Protein AF-A0A831LPK3-F1 (afdb_monomer_lite)

pLDDT: mean 95.47, std 4.45, range [65.75, 98.69]

Radius of gyration: 16.35 Å; chains: 1; bounding box: 40×27×44 Å

Structure (mmCIF, N/CA/C/O backbone):
data_AF-A0A831LPK3-F1
#
_entry.id   AF-A0A831LPK3-F1
#
loop_
_atom_site.group_PDB
_atom_site.id
_atom_site.type_symbol
_atom_site.label_atom_id
_atom_site.label_alt_id
_atom_site.label_comp_id
_atom_site.label_asym_id
_atom_site.label_entity_id
_atom_site.label_seq_id
_atom_site.pdbx_PDB_ins_code
_atom_site.Cartn_x
_atom_site.Cartn_y
_atom_site.Cartn_z
_atom_site.occupancy
_atom_site.B_iso_or_equiv
_atom_site.auth_seq_id
_atom_site.auth_comp_id
_atom_site.auth_asym_id
_atom_site.auth_atom_id
_atom_site.pdbx_PDB_model_num
ATOM 1 N N . MET A 1 1 ? -24.060 -3.724 6.759 1.00 71.94 1 MET A N 1
ATOM 2 C CA . MET A 1 1 ? -22.825 -3.376 6.020 1.00 71.94 1 MET A CA 1
ATOM 3 C C . MET A 1 1 ? -21.784 -4.415 6.370 1.00 71.94 1 MET A C 1
ATOM 5 O O . MET A 1 1 ? -21.811 -4.879 7.502 1.00 71.94 1 MET A O 1
ATOM 9 N N . ASN A 1 2 ? -20.941 -4.814 5.423 1.00 87.06 2 ASN A N 1
ATOM 10 C CA . ASN A 1 2 ? -19.893 -5.796 5.678 1.00 87.06 2 ASN A CA 1
ATOM 11 C C . ASN A 1 2 ? -18.538 -5.104 5.518 1.00 87.06 2 ASN A C 1
ATOM 13 O O . ASN A 1 2 ? -18.002 -5.067 4.417 1.00 87.06 2 ASN A O 1
ATOM 17 N N . PHE A 1 3 ? -18.082 -4.461 6.592 1.00 93.94 3 PHE A N 1
ATOM 18 C CA . PHE A 1 3 ? -16.761 -3.841 6.649 1.00 93.94 3 PHE A CA 1
ATOM 19 C C . PHE A 1 3 ? -15.703 -4.896 6.964 1.00 93.94 3 PHE A C 1
ATOM 21 O O . PHE A 1 3 ? -15.962 -5.807 7.758 1.00 93.94 3 PHE A O 1
ATOM 28 N N . SER A 1 4 ? -14.515 -4.746 6.385 1.00 95.62 4 SER A N 1
ATOM 29 C CA . SER A 1 4 ? -13.330 -5.524 6.748 1.00 95.62 4 SER A CA 1
ATOM 30 C C . SER A 1 4 ? -12.900 -5.268 8.203 1.00 95.62 4 SER A C 1
ATOM 32 O O . SER A 1 4 ? -13.413 -4.354 8.854 1.00 95.62 4 SER A O 1
ATOM 34 N N . LYS A 1 5 ? -11.962 -6.052 8.758 1.00 96.88 5 LYS A N 1
ATOM 35 C CA . LYS A 1 5 ? -11.523 -5.847 10.155 1.00 96.88 5 LYS A CA 1
ATOM 36 C C . LYS A 1 5 ? -10.861 -4.477 10.320 1.00 96.88 5 LYS A C 1
ATOM 38 O O . LYS A 1 5 ? -11.122 -3.786 11.307 1.00 96.88 5 LYS A O 1
ATOM 43 N N . VAL A 1 6 ? -10.058 -4.066 9.334 1.00 97.88 6 VAL A N 1
ATOM 44 C CA . VAL A 1 6 ? -9.456 -2.726 9.294 1.00 97.88 6 VAL A CA 1
ATOM 45 C C . VAL A 1 6 ? -10.549 -1.663 9.237 1.00 97.88 6 VAL A C 1
ATOM 47 O O . VAL A 1 6 ? -10.591 -0.764 10.076 1.00 97.88 6 VAL A O 1
ATOM 50 N N . GLU A 1 7 ? -11.472 -1.774 8.285 1.00 97.12 7 GLU A N 1
ATOM 51 C CA . GLU A 1 7 ? -12.554 -0.808 8.099 1.00 97.12 7 GLU A CA 1
ATOM 52 C C . GLU A 1 7 ? -13.430 -0.662 9.349 1.00 97.12 7 GLU A C 1
ATOM 54 O O . GLU A 1 7 ? -13.770 0.457 9.728 1.00 97.12 7 GLU A O 1
ATOM 59 N N . GLN A 1 8 ? -13.744 -1.760 10.044 1.00 96.44 8 GLN A N 1
ATOM 60 C CA . GLN A 1 8 ? -14.486 -1.731 11.308 1.00 96.44 8 GLN A CA 1
ATOM 61 C C . GLN A 1 8 ? -13.767 -0.902 12.375 1.00 96.44 8 GLN A C 1
ATOM 63 O O . GLN A 1 8 ? -14.412 -0.110 13.068 1.00 96.44 8 GLN A O 1
ATOM 68 N N . LYS A 1 9 ? -12.437 -1.030 12.487 1.00 96.94 9 LYS A N 1
ATOM 69 C CA . LYS A 1 9 ? -11.654 -0.226 13.430 1.00 96.94 9 LYS A CA 1
ATOM 70 C C . LYS A 1 9 ? -11.769 1.261 13.108 1.00 96.94 9 LYS A C 1
ATOM 72 O O . LYS A 1 9 ? -12.143 2.041 13.983 1.00 96.94 9 LYS A O 1
ATOM 77 N N . PHE A 1 10 ? -11.527 1.655 11.861 1.00 97.38 10 PHE A N 1
ATOM 78 C CA . PHE A 1 10 ? -11.624 3.064 11.468 1.00 97.38 10 PHE A CA 1
ATOM 79 C C . PHE A 1 10 ? -13.049 3.606 11.556 1.00 97.38 10 PHE A C 1
ATOM 81 O O . PHE A 1 10 ? -13.241 4.766 11.918 1.00 97.38 10 PHE A O 1
ATOM 88 N N . PHE A 1 11 ? -14.051 2.777 11.265 1.00 96.75 11 PHE A N 1
ATOM 89 C CA . PHE A 1 11 ? -15.445 3.150 11.437 1.00 96.75 11 PHE A CA 1
ATOM 90 C C . PHE A 1 11 ? -15.763 3.415 12.910 1.00 96.75 11 PHE A C 1
ATOM 92 O O . PHE A 1 11 ? -16.358 4.445 13.202 1.00 96.75 11 PHE A O 1
ATOM 99 N N . SER A 1 12 ? -15.289 2.583 13.846 1.00 95.06 12 SER A N 1
ATOM 100 C CA . SER A 1 12 ? -15.487 2.794 15.293 1.00 95.06 12 SER A CA 1
ATOM 101 C C . SER A 1 12 ? -14.869 4.099 15.817 1.00 95.06 12 SER A C 1
ATOM 103 O O . SER A 1 12 ? -15.379 4.696 16.761 1.00 95.06 12 SER A O 1
ATOM 105 N N . GLU A 1 13 ? -13.806 4.580 15.169 1.00 95.12 13 GLU A N 1
ATOM 106 C CA . GLU A 1 13 ? -13.156 5.855 15.488 1.00 95.12 13 GLU A CA 1
ATOM 107 C C . GLU A 1 13 ? -13.787 7.055 14.772 1.00 95.12 13 GLU A C 1
ATOM 109 O O . GLU A 1 13 ? -13.463 8.207 15.073 1.00 95.12 13 GLU A O 1
ATOM 114 N N . SER A 1 14 ? -14.654 6.811 13.788 1.00 95.56 14 SER A N 1
ATOM 115 C CA . SER A 1 14 ? -15.265 7.871 13.002 1.00 95.56 14 SER A CA 1
ATOM 116 C C . SER A 1 14 ? -16.251 8.681 13.842 1.00 95.56 14 SER A C 1
ATOM 118 O O . SER A 1 14 ? -17.025 8.152 14.636 1.00 95.56 14 SER A O 1
ATOM 120 N N . LYS A 1 15 ? -16.306 9.994 13.612 1.00 94.19 15 LYS A N 1
ATOM 121 C CA . LYS A 1 15 ? -17.357 10.844 14.199 1.00 94.19 15 LYS A CA 1
ATOM 122 C C . LYS A 1 15 ? -18.727 10.590 13.561 1.00 94.19 15 LYS A C 1
ATOM 124 O O . LYS A 1 15 ? -19.749 10.906 14.162 1.00 94.19 15 LYS A O 1
ATOM 129 N N . LEU A 1 16 ? -18.757 10.036 12.345 1.00 93.19 16 LEU A N 1
ATOM 130 C CA . LEU A 1 16 ? -19.981 9.776 11.587 1.00 93.19 16 LEU A CA 1
ATOM 131 C C . LEU A 1 16 ? -20.360 8.295 11.673 1.00 93.19 16 LEU A C 1
ATOM 133 O O . LEU A 1 16 ? -20.063 7.512 10.778 1.00 93.19 16 LEU A O 1
ATOM 137 N N . GLN A 1 17 ? -21.052 7.935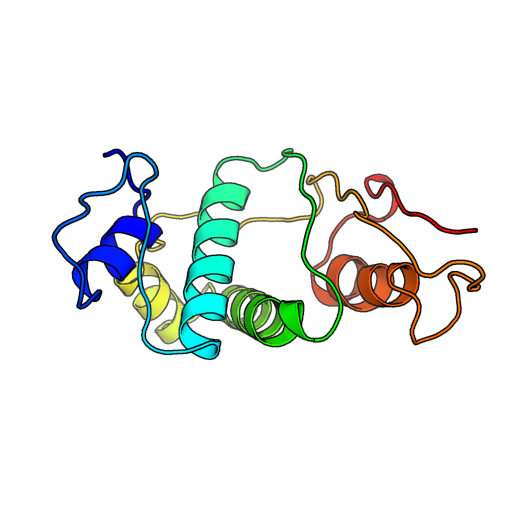 12.753 1.00 92.50 17 GLN A N 1
ATOM 138 C CA . GLN A 1 17 ? -21.508 6.562 13.017 1.00 92.50 17 GLN A CA 1
ATOM 139 C C . GLN A 1 17 ? -22.819 6.198 12.300 1.00 92.50 17 GLN A C 1
ATOM 141 O O . GLN A 1 17 ? -23.158 5.025 12.176 1.00 92.50 17 GLN A O 1
ATOM 146 N N . ASN A 1 18 ? -23.583 7.190 11.832 1.00 92.94 18 ASN A N 1
ATOM 147 C CA . ASN A 1 18 ? -24.845 6.959 11.134 1.00 92.94 18 ASN A CA 1
ATOM 148 C C . ASN A 1 18 ? -24.688 7.226 9.632 1.00 92.94 18 ASN A C 1
ATOM 150 O O . ASN A 1 18 ? -24.677 8.379 9.200 1.00 92.94 18 ASN A O 1
ATOM 154 N N . ILE A 1 19 ? -24.566 6.157 8.845 1.00 92.06 19 ILE A N 1
ATOM 155 C CA . ILE A 1 19 ? -24.461 6.229 7.385 1.00 92.06 19 ILE A CA 1
ATOM 156 C C . ILE A 1 19 ? -25.870 6.284 6.792 1.00 92.06 19 ILE A C 1
ATOM 158 O O . ILE A 1 19 ? -26.607 5.300 6.814 1.00 92.06 19 ILE A O 1
ATOM 162 N N . THR A 1 20 ? -26.233 7.435 6.230 1.00 92.81 20 THR A N 1
ATOM 163 C CA . THR A 1 20 ? -27.547 7.667 5.599 1.00 92.81 20 THR A CA 1
ATOM 164 C C . THR A 1 20 ? -27.512 7.560 4.072 1.00 92.81 20 THR A C 1
ATOM 166 O O . THR A 1 20 ? -28.549 7.604 3.411 1.00 92.81 20 THR A O 1
ATOM 169 N N . THR A 1 21 ? -26.321 7.424 3.491 1.00 93.31 21 THR A N 1
ATOM 170 C CA . THR A 1 21 ? -26.104 7.318 2.048 1.00 93.31 21 THR A CA 1
ATOM 171 C C . THR A 1 21 ? -26.259 5.882 1.556 1.00 93.31 21 THR A C 1
ATOM 173 O O . THR A 1 21 ? -26.083 4.921 2.300 1.00 93.31 21 THR A O 1
ATOM 176 N N . ARG A 1 22 ? -26.544 5.721 0.256 1.00 92.88 22 ARG A N 1
ATOM 177 C CA . ARG A 1 22 ? -26.612 4.393 -0.384 1.00 92.88 22 ARG A CA 1
ATOM 178 C C . ARG A 1 22 ? -25.255 3.696 -0.431 1.00 92.88 22 ARG A C 1
ATOM 180 O O . ARG A 1 22 ? -25.183 2.487 -0.243 1.00 92.88 22 ARG A O 1
ATOM 187 N N . MET A 1 23 ? -24.198 4.456 -0.716 1.00 91.38 23 MET A N 1
ATOM 188 C CA . MET A 1 23 ? -22.830 3.950 -0.676 1.00 91.38 23 MET A CA 1
ATOM 189 C C . MET A 1 23 ? -22.281 4.097 0.743 1.00 91.38 23 MET A C 1
ATOM 191 O O . MET A 1 23 ? -22.384 5.197 1.298 1.00 91.38 23 MET A O 1
ATOM 195 N N . PRO A 1 24 ? -21.715 3.031 1.332 1.00 92.06 24 PRO A N 1
ATOM 196 C CA . PRO A 1 24 ? -21.052 3.132 2.620 1.00 92.06 24 PRO A CA 1
ATOM 197 C C . PRO A 1 24 ? -19.794 3.996 2.501 1.00 92.06 24 PRO A C 1
ATOM 199 O O . PRO A 1 24 ? -19.157 4.051 1.450 1.00 92.06 24 PRO A O 1
ATOM 202 N N . TYR A 1 25 ? -19.442 4.672 3.589 1.00 94.31 25 TYR A N 1
ATOM 203 C CA . TYR A 1 25 ? -18.236 5.485 3.683 1.00 94.31 25 TYR A CA 1
ATOM 204 C C . TYR A 1 25 ? -17.672 5.428 5.101 1.00 94.31 25 TYR A C 1
ATOM 206 O O . TYR A 1 25 ? -18.396 5.175 6.062 1.00 94.31 25 TYR A O 1
ATOM 214 N N . ILE A 1 26 ? -16.380 5.720 5.226 1.00 96.50 26 ILE A N 1
ATOM 215 C CA . ILE A 1 26 ? -15.704 5.900 6.509 1.00 96.50 26 ILE A CA 1
ATOM 216 C C . ILE A 1 26 ? -15.095 7.296 6.497 1.00 96.50 26 ILE A C 1
ATOM 218 O O . ILE A 1 26 ? -14.222 7.598 5.685 1.00 96.50 26 ILE A O 1
ATOM 222 N N . ALA A 1 27 ? -15.583 8.167 7.377 1.00 96.00 27 ALA A N 1
ATOM 223 C CA . ALA A 1 27 ? -15.036 9.508 7.526 1.00 96.00 27 ALA A CA 1
ATOM 224 C C . ALA A 1 27 ? -13.851 9.497 8.497 1.00 96.00 27 ALA A C 1
ATOM 226 O O . ALA A 1 27 ? -13.945 8.945 9.594 1.00 96.00 27 ALA A O 1
ATOM 227 N N . VAL A 1 28 ? -12.765 10.159 8.108 1.00 96.44 28 VAL A N 1
ATOM 228 C CA . VAL A 1 28 ? -11.548 10.335 8.908 1.00 96.44 28 VAL A CA 1
ATOM 229 C C . VAL A 1 28 ? -11.207 11.818 9.020 1.00 96.44 28 VAL A C 1
ATOM 231 O O . VAL A 1 28 ? -11.610 12.619 8.181 1.00 96.44 28 VAL A O 1
ATOM 234 N N . ASP A 1 29 ? -10.456 12.192 10.054 1.00 95.56 29 ASP A N 1
ATOM 235 C CA . ASP A 1 29 ? -10.240 13.604 10.398 1.00 95.56 29 ASP A CA 1
ATOM 236 C C . ASP A 1 29 ? -9.316 14.368 9.436 1.00 95.56 29 ASP A C 1
ATOM 238 O O . ASP A 1 29 ? -9.357 15.596 9.402 1.00 95.56 29 ASP A O 1
ATOM 242 N N . ASN A 1 30 ? -8.431 13.680 8.703 1.00 95.06 30 ASN A N 1
ATOM 243 C CA . ASN A 1 30 ? -7.414 14.325 7.869 1.00 95.06 30 ASN A CA 1
ATOM 244 C C . ASN A 1 30 ? -6.795 13.385 6.815 1.00 95.06 30 ASN A C 1
ATOM 246 O O . ASN A 1 30 ? -6.976 12.166 6.846 1.00 95.06 30 ASN A O 1
ATOM 250 N N . PHE A 1 31 ? -6.022 13.974 5.894 1.00 94.38 31 PHE A N 1
ATOM 251 C CA . PHE A 1 31 ? -5.326 13.264 4.814 1.00 94.38 31 PHE A CA 1
ATOM 252 C C . PHE A 1 31 ? -4.335 12.183 5.291 1.00 94.38 31 PHE A C 1
ATOM 254 O O . PHE A 1 31 ? -4.374 11.092 4.722 1.00 94.38 31 PHE A O 1
ATOM 261 N N . PRO A 1 32 ? -3.490 12.399 6.324 1.00 96.12 32 PRO A N 1
ATOM 262 C CA . PRO A 1 32 ? -2.674 11.324 6.889 1.00 96.12 32 PRO A CA 1
ATOM 263 C C . PRO A 1 32 ? -3.496 10.110 7.330 1.00 96.12 32 PRO A C 1
ATOM 265 O O . PRO A 1 32 ? -3.176 8.984 6.956 1.00 96.12 32 PRO A O 1
ATOM 268 N N . LYS A 1 33 ? -4.591 10.326 8.072 1.00 96.88 33 LYS A N 1
ATOM 269 C CA . LYS A 1 33 ? -5.447 9.234 8.556 1.00 96.88 33 LYS A CA 1
ATOM 270 C C . LYS A 1 33 ? -6.150 8.506 7.407 1.00 96.88 33 LYS A C 1
ATOM 272 O O . LYS A 1 33 ? -6.296 7.289 7.466 1.00 96.88 33 LYS A O 1
ATOM 277 N N . LEU A 1 34 ? -6.504 9.220 6.334 1.00 96.69 34 LEU A N 1
ATOM 278 C CA . LEU A 1 34 ? -7.010 8.606 5.100 1.00 96.69 34 LEU A CA 1
ATOM 279 C C . LEU A 1 34 ? -5.954 7.727 4.420 1.00 96.69 34 LEU A C 1
ATOM 281 O O . LEU A 1 34 ? -6.264 6.620 3.979 1.00 96.69 34 LEU A O 1
ATOM 285 N N . GLY A 1 35 ? -4.707 8.197 4.358 1.00 97.56 35 GLY A N 1
ATOM 286 C CA . GLY A 1 35 ? -3.589 7.414 3.838 1.00 97.56 35 GLY A CA 1
ATOM 287 C C . GLY A 1 35 ? -3.331 6.155 4.662 1.00 97.56 35 GLY A C 1
ATOM 288 O O . GLY A 1 35 ? -3.112 5.096 4.081 1.00 97.56 35 GLY A O 1
ATOM 289 N N . LEU A 1 36 ? -3.434 6.249 5.992 1.00 98.19 36 LEU A N 1
ATOM 290 C CA . LEU A 1 36 ? -3.303 5.098 6.881 1.00 98.19 36 LEU A CA 1
ATOM 291 C C . LEU A 1 36 ? -4.430 4.079 6.664 1.00 98.19 36 LEU A C 1
ATOM 293 O O . LEU A 1 36 ? -4.140 2.906 6.453 1.00 98.19 36 LEU A O 1
ATOM 297 N N . LEU A 1 37 ? -5.695 4.518 6.649 1.00 98.12 37 LEU A N 1
ATOM 298 C CA . LEU A 1 37 ? -6.841 3.647 6.351 1.00 98.12 37 LEU A CA 1
ATOM 299 C C . LEU A 1 37 ? -6.649 2.924 5.012 1.00 98.12 37 LEU A C 1
ATOM 301 O O . LEU A 1 37 ? -6.800 1.706 4.934 1.00 98.12 37 LEU A O 1
ATOM 305 N N . SER A 1 38 ? -6.262 3.665 3.971 1.00 97.56 38 SER A N 1
ATOM 306 C CA . SER A 1 38 ? -6.049 3.111 2.630 1.00 97.56 38 SER A CA 1
ATOM 307 C C . SER A 1 38 ? -4.906 2.089 2.609 1.00 97.56 38 SER A C 1
ATOM 309 O O . SER A 1 38 ? -5.038 1.034 1.996 1.00 97.56 38 SER A O 1
ATOM 311 N N . ALA A 1 39 ? -3.798 2.375 3.301 1.00 98.38 39 ALA A N 1
ATOM 312 C CA . ALA A 1 39 ? -2.645 1.482 3.394 1.00 98.38 39 ALA A CA 1
ATOM 313 C C . ALA A 1 39 ? -2.986 0.171 4.110 1.00 98.38 39 ALA A C 1
ATOM 315 O O . ALA A 1 39 ? -2.671 -0.906 3.610 1.00 98.38 39 ALA A O 1
ATOM 316 N N . LEU A 1 40 ? -3.658 0.250 5.260 1.00 98.62 40 LEU A N 1
ATOM 317 C CA . LEU A 1 40 ? -4.014 -0.930 6.046 1.00 98.62 40 LEU A CA 1
ATOM 318 C C . LEU A 1 40 ? -5.076 -1.782 5.349 1.00 98.62 40 LEU A C 1
ATOM 320 O O . LEU A 1 40 ? -4.945 -3.002 5.324 1.00 98.62 40 LEU A O 1
ATOM 324 N N . SER A 1 41 ? -6.063 -1.147 4.709 1.00 98.06 41 SER A N 1
ATOM 325 C CA . SER A 1 41 ? -7.079 -1.859 3.922 1.00 98.06 41 SER A CA 1
ATOM 326 C C . SER A 1 41 ? -6.448 -2.574 2.725 1.00 98.06 41 SER A C 1
ATOM 328 O O . SER A 1 41 ? -6.795 -3.713 2.423 1.00 98.06 41 SER A O 1
ATOM 330 N N . PHE A 1 42 ? -5.466 -1.944 2.069 1.00 98.56 42 PHE A N 1
ATOM 331 C CA . PHE A 1 42 ? -4.700 -2.587 1.003 1.00 98.56 42 PHE A CA 1
ATOM 332 C C . PHE A 1 42 ? -3.894 -3.788 1.512 1.00 98.56 42 PHE A C 1
ATOM 334 O O . PHE A 1 42 ? -3.902 -4.828 0.863 1.00 98.56 42 PHE A O 1
ATOM 341 N N . LEU A 1 43 ? -3.227 -3.680 2.665 1.00 98.69 43 LEU A N 1
ATOM 342 C CA . LEU A 1 43 ? -2.465 -4.791 3.245 1.00 98.69 43 LEU A CA 1
ATOM 343 C C . LEU A 1 43 ? -3.366 -5.970 3.638 1.00 98.69 43 LEU A C 1
ATOM 345 O O . LEU A 1 43 ? -3.011 -7.116 3.366 1.00 98.69 43 LEU A O 1
ATOM 349 N N . GLU A 1 44 ? -4.539 -5.694 4.217 1.00 98.38 44 GLU A N 1
ATOM 350 C CA . GLU A 1 44 ? -5.558 -6.712 4.505 1.00 98.38 44 GLU A CA 1
ATOM 351 C C . GLU A 1 44 ? -6.004 -7.423 3.224 1.00 98.38 44 GLU A C 1
ATOM 353 O O . GLU A 1 44 ? -5.995 -8.654 3.151 1.00 98.38 44 GLU A O 1
ATOM 358 N N . TRP A 1 45 ? -6.344 -6.646 2.192 1.00 98.38 45 TRP A N 1
ATOM 359 C CA . TRP A 1 45 ? -6.780 -7.177 0.908 1.00 98.38 45 TRP A CA 1
ATOM 360 C C . TRP A 1 45 ? -5.673 -7.981 0.219 1.00 98.38 45 TRP A C 1
ATOM 362 O O . TRP A 1 45 ? -5.933 -9.076 -0.273 1.00 98.38 45 TRP A O 1
ATOM 372 N N . ALA A 1 46 ? -4.435 -7.486 0.211 1.00 98.50 46 ALA A N 1
ATOM 373 C CA . ALA A 1 46 ? -3.305 -8.138 -0.446 1.00 98.50 46 ALA A CA 1
ATOM 374 C C . ALA A 1 46 ? -2.967 -9.487 0.202 1.00 98.50 46 ALA A C 1
ATOM 376 O O . ALA A 1 46 ? -2.632 -10.434 -0.506 1.00 98.50 46 ALA A O 1
ATOM 377 N N . ALA A 1 47 ? -3.108 -9.601 1.526 1.00 97.88 47 ALA A N 1
ATOM 378 C CA . ALA A 1 47 ? -2.917 -10.867 2.230 1.00 97.88 47 ALA A CA 1
ATOM 379 C C . ALA A 1 47 ? -3.974 -11.913 1.837 1.00 97.88 47 ALA A C 1
ATOM 381 O O . ALA A 1 47 ? -3.672 -13.098 1.742 1.00 97.88 47 ALA A O 1
ATOM 382 N N . GLN A 1 48 ? -5.205 -11.477 1.560 1.00 97.38 48 GLN A N 1
ATOM 383 C CA . GLN A 1 48 ? -6.298 -12.351 1.119 1.00 97.38 48 GLN A CA 1
ATOM 384 C C . GLN A 1 48 ? -6.266 -12.642 -0.390 1.00 97.38 48 GLN A C 1
ATOM 386 O O . GLN A 1 48 ? -6.869 -13.611 -0.845 1.00 97.38 48 GLN A O 1
ATOM 391 N N . ASN A 1 49 ? -5.566 -11.815 -1.171 1.00 98.25 49 ASN A N 1
ATOM 392 C CA . ASN A 1 49 ? -5.530 -11.871 -2.631 1.00 98.25 49 ASN A CA 1
ATOM 393 C C . ASN A 1 49 ? -4.078 -11.894 -3.142 1.00 98.25 49 ASN A C 1
ATOM 395 O O . ASN A 1 49 ? -3.670 -10.978 -3.857 1.00 98.25 49 ASN A O 1
ATOM 399 N N . PRO A 1 50 ? -3.281 -12.936 -2.833 1.00 97.12 50 PRO A N 1
ATOM 400 C CA . PRO A 1 50 ? -1.841 -12.949 -3.112 1.00 97.12 50 PRO A CA 1
ATOM 401 C C . PRO A 1 50 ? -1.482 -12.884 -4.606 1.00 97.12 50 PRO A C 1
ATOM 403 O O . PRO A 1 50 ? -0.350 -12.555 -4.945 1.00 97.12 50 PRO A O 1
ATOM 406 N N . ALA A 1 51 ? -2.426 -13.189 -5.502 1.00 98.00 51 ALA A N 1
ATOM 407 C CA . ALA A 1 51 ? -2.278 -13.086 -6.958 1.00 98.00 51 ALA A CA 1
ATOM 408 C C . ALA A 1 51 ? -3.320 -12.143 -7.592 1.00 98.00 51 ALA A C 1
ATOM 410 O O . ALA A 1 51 ? -3.707 -12.310 -8.748 1.00 98.00 51 ALA A O 1
ATOM 411 N N . GLY A 1 52 ? -3.835 -11.192 -6.810 1.00 98.44 52 GLY A N 1
ATOM 412 C CA . GLY A 1 52 ? -4.828 -10.230 -7.268 1.00 98.44 52 GLY A CA 1
ATOM 413 C C . GLY A 1 52 ? -4.277 -9.203 -8.262 1.00 98.44 52 GLY A C 1
ATOM 414 O O . GLY A 1 52 ? -3.068 -9.060 -8.455 1.00 98.44 52 GLY A O 1
ATOM 415 N N . VAL A 1 53 ? -5.193 -8.452 -8.872 1.00 98.62 53 VAL A N 1
ATOM 416 C CA . VAL A 1 53 ? -4.879 -7.346 -9.787 1.00 98.62 53 VAL A CA 1
ATOM 417 C C . VAL A 1 53 ? -5.126 -6.028 -9.069 1.00 98.62 53 VAL A C 1
ATOM 419 O O . VAL A 1 53 ? -6.184 -5.842 -8.467 1.00 98.62 53 VAL A O 1
ATOM 422 N N . VAL A 1 54 ? -4.162 -5.112 -9.133 1.00 98.31 54 VAL A N 1
ATOM 423 C CA . VAL A 1 54 ? -4.233 -3.817 -8.458 1.00 98.31 54 VAL A CA 1
ATOM 424 C C . VAL A 1 54 ? -3.858 -2.675 -9.377 1.00 98.31 54 VAL A C 1
ATOM 426 O O . VAL A 1 54 ? -3.069 -2.799 -10.311 1.00 98.31 54 VAL A O 1
ATOM 429 N N . SER A 1 55 ? -4.418 -1.524 -9.044 1.00 97.38 55 SER A N 1
ATOM 430 C CA . SER A 1 55 ? -4.139 -0.258 -9.684 1.00 97.38 55 SER A CA 1
ATOM 431 C C . SER A 1 55 ? -3.986 0.778 -8.579 1.00 97.38 55 SER A C 1
ATOM 433 O O . SER A 1 55 ? -4.944 1.071 -7.864 1.00 97.38 55 SER A O 1
ATOM 435 N N . LEU A 1 56 ? -2.760 1.256 -8.375 1.00 96.88 56 LEU A N 1
ATOM 436 C CA . LEU A 1 56 ? -2.374 2.016 -7.185 1.00 96.88 56 LEU A CA 1
ATOM 437 C C . LEU A 1 56 ? -2.226 3.514 -7.493 1.00 96.88 56 LEU A C 1
ATOM 439 O O . LEU A 1 56 ? -1.914 3.879 -8.630 1.00 96.88 56 LEU A O 1
ATOM 443 N N . PRO A 1 57 ? -2.465 4.397 -6.502 1.00 94.19 57 PRO A N 1
ATOM 444 C CA . PRO A 1 57 ? -2.365 5.840 -6.702 1.00 94.19 57 PRO A CA 1
ATOM 445 C C . PRO A 1 57 ? -0.937 6.256 -7.077 1.00 94.19 57 PRO A C 1
ATOM 447 O O . PRO A 1 57 ? 0.027 5.604 -6.711 1.00 94.19 57 PRO A O 1
ATOM 450 N N . THR A 1 58 ? -0.764 7.389 -7.751 1.00 93.56 58 THR A N 1
ATOM 451 C CA . THR A 1 58 ? 0.566 7.939 -8.069 1.00 93.56 58 THR A CA 1
ATOM 452 C C . THR A 1 58 ? 0.685 9.401 -7.635 1.00 93.56 58 THR A C 1
ATOM 454 O O . THR A 1 58 ? -0.292 10.044 -7.235 1.00 93.56 58 THR A O 1
ATOM 457 N N . GLY A 1 59 ? 1.906 9.942 -7.666 1.00 86.94 59 GLY A N 1
ATOM 458 C CA . GLY A 1 59 ? 2.165 11.348 -7.355 1.00 86.94 59 GLY A CA 1
ATOM 459 C C . GLY A 1 59 ? 1.897 11.716 -5.890 1.00 86.94 59 GLY A C 1
ATOM 460 O O . GLY A 1 59 ? 2.098 10.916 -4.977 1.00 86.94 59 GLY A O 1
ATOM 461 N N . LYS A 1 60 ? 1.458 12.959 -5.645 1.00 85.25 60 LYS A N 1
ATOM 462 C CA . LYS A 1 60 ? 1.283 13.498 -4.279 1.00 85.25 60 LYS A CA 1
ATOM 463 C C . LYS A 1 60 ? 0.221 12.751 -3.470 1.00 85.25 60 LYS A C 1
ATOM 465 O O . LYS A 1 60 ? 0.393 12.562 -2.271 1.00 85.25 60 LYS A O 1
ATOM 470 N N . THR A 1 61 ? -0.841 12.286 -4.123 1.00 81.56 61 THR A N 1
ATOM 471 C CA . THR A 1 61 ? -1.934 11.547 -3.474 1.00 81.56 61 THR A CA 1
ATOM 472 C C . THR A 1 61 ? -1.453 10.230 -2.860 1.00 81.56 61 THR A C 1
ATOM 474 O O . THR A 1 61 ? -1.989 9.790 -1.847 1.00 81.56 61 THR A O 1
ATOM 477 N N . ALA A 1 62 ? -0.404 9.623 -3.421 1.00 93.19 62 ALA A N 1
ATOM 478 C CA . ALA A 1 62 ? 0.142 8.357 -2.945 1.00 93.19 62 ALA A CA 1
ATOM 479 C C . ALA A 1 62 ? 1.064 8.488 -1.719 1.00 93.19 62 ALA A C 1
ATOM 481 O O . ALA A 1 62 ? 1.409 7.471 -1.127 1.00 93.19 62 ALA A O 1
ATOM 482 N N . GLN A 1 63 ? 1.472 9.699 -1.315 1.00 95.00 63 GLN A N 1
ATOM 483 C CA . GLN A 1 63 ? 2.546 9.884 -0.326 1.00 95.00 63 GLN A CA 1
ATOM 484 C C . GLN A 1 63 ? 2.256 9.226 1.028 1.00 95.00 63 GLN A C 1
ATOM 486 O O . GLN A 1 63 ? 3.072 8.437 1.503 1.00 95.00 63 GLN A O 1
ATOM 491 N N . TYR A 1 64 ? 1.099 9.503 1.642 1.00 97.75 64 TYR A N 1
ATOM 492 C CA . TYR A 1 64 ? 0.751 8.880 2.925 1.00 97.75 64 TYR A CA 1
ATOM 493 C C . TYR A 1 64 ? 0.486 7.382 2.782 1.00 97.75 64 TYR A C 1
ATOM 495 O O . TYR A 1 64 ? 0.897 6.613 3.644 1.00 97.75 64 TYR A O 1
ATOM 503 N N . PHE A 1 65 ? -0.142 6.960 1.682 1.00 98.25 65 PHE A N 1
ATOM 504 C CA . PHE A 1 65 ? -0.364 5.544 1.394 1.00 98.25 65 PHE A CA 1
ATOM 505 C C . PHE A 1 65 ? 0.962 4.770 1.352 1.00 98.25 65 PHE A C 1
ATOM 507 O O . PHE A 1 65 ? 1.150 3.834 2.123 1.00 98.25 65 PHE A O 1
ATOM 514 N N . LEU A 1 66 ? 1.911 5.206 0.518 1.00 98.19 66 LEU A N 1
ATOM 515 C CA . LEU A 1 66 ? 3.234 4.592 0.387 1.00 98.19 66 LEU A CA 1
ATOM 516 C C . LEU A 1 66 ? 4.001 4.604 1.707 1.00 98.19 66 LEU A C 1
ATOM 518 O O . LEU A 1 66 ? 4.573 3.586 2.093 1.00 98.19 66 LEU A O 1
ATOM 522 N N . HIS A 1 67 ? 3.981 5.740 2.411 1.00 97.81 67 HIS A N 1
ATOM 523 C CA . HIS A 1 67 ? 4.634 5.877 3.707 1.00 97.81 67 HIS A CA 1
ATOM 524 C C . HIS A 1 67 ? 4.137 4.824 4.703 1.00 97.81 67 HIS A C 1
ATOM 526 O O . HIS A 1 67 ? 4.950 4.122 5.299 1.00 97.81 67 HIS A O 1
ATOM 532 N N . PHE A 1 68 ? 2.818 4.677 4.860 1.00 98.50 68 PHE A N 1
ATOM 533 C CA . PHE A 1 68 ? 2.256 3.733 5.823 1.00 98.50 68 PHE A CA 1
ATOM 534 C C . PHE A 1 68 ? 2.386 2.275 5.382 1.00 98.50 68 PHE A C 1
ATOM 536 O O . PHE A 1 68 ? 2.692 1.438 6.226 1.00 98.50 68 PHE A O 1
ATOM 543 N N . VAL A 1 69 ? 2.233 1.958 4.088 1.00 98.44 69 VAL A N 1
ATOM 544 C CA . VAL A 1 69 ? 2.498 0.598 3.580 1.00 98.44 69 VAL A CA 1
ATOM 545 C C . VAL A 1 69 ? 3.930 0.185 3.918 1.00 98.44 69 VAL A C 1
ATOM 547 O O . VAL A 1 69 ? 4.140 -0.872 4.513 1.00 98.44 69 VAL A O 1
ATOM 550 N N . LYS A 1 70 ? 4.909 1.044 3.611 1.00 97.88 70 LYS A N 1
ATOM 551 C CA . LYS A 1 70 ? 6.323 0.784 3.894 1.00 97.88 70 LYS A CA 1
ATOM 552 C C . LYS A 1 70 ? 6.584 0.643 5.393 1.00 97.88 70 LYS A C 1
ATOM 554 O O . LYS A 1 70 ? 7.120 -0.375 5.821 1.00 97.88 70 LYS A O 1
ATOM 559 N N . LEU A 1 71 ? 6.125 1.609 6.191 1.00 98.00 71 LEU A N 1
ATOM 560 C CA . LEU A 1 71 ? 6.307 1.613 7.644 1.00 98.00 71 LEU A CA 1
ATOM 561 C C . LEU A 1 71 ? 5.780 0.324 8.291 1.00 98.00 71 LEU A C 1
ATOM 563 O O . LEU A 1 71 ? 6.453 -0.268 9.136 1.00 98.00 71 LEU A O 1
ATOM 567 N N . VAL A 1 72 ? 4.587 -0.124 7.891 1.00 98.19 72 VAL A N 1
ATOM 568 C CA . VAL A 1 72 ? 3.955 -1.323 8.453 1.00 98.19 72 VAL A CA 1
ATOM 569 C C . VAL A 1 72 ? 4.686 -2.595 8.020 1.00 98.19 72 VAL A C 1
ATOM 571 O O . VAL A 1 72 ? 4.914 -3.469 8.853 1.00 98.19 72 VAL A O 1
ATOM 574 N N . LEU A 1 73 ? 5.103 -2.705 6.754 1.00 98.00 73 LEU A N 1
ATOM 575 C CA . LEU A 1 73 ? 5.837 -3.875 6.255 1.00 98.00 73 LEU A CA 1
ATOM 576 C C . LEU A 1 73 ? 7.238 -4.014 6.866 1.00 98.00 73 LEU A C 1
ATOM 578 O O . LEU A 1 73 ? 7.661 -5.133 7.176 1.00 98.00 73 LEU A O 1
ATOM 582 N N . GLU A 1 74 ? 7.946 -2.900 7.056 1.00 97.56 74 GLU A N 1
ATOM 583 C CA . GLU A 1 74 ? 9.277 -2.866 7.678 1.00 97.56 74 GLU A CA 1
ATOM 584 C C . GLU A 1 74 ? 9.227 -3.271 9.155 1.00 97.56 74 GLU A C 1
ATOM 586 O O . GLU A 1 74 ? 10.145 -3.914 9.656 1.00 97.56 74 GLU A O 1
ATOM 591 N N . ASN A 1 75 ? 8.129 -2.946 9.843 1.00 98.00 75 ASN A N 1
ATOM 592 C CA . ASN A 1 75 ? 7.951 -3.224 11.267 1.00 98.00 75 ASN A CA 1
ATOM 593 C C . ASN A 1 75 ? 7.065 -4.449 11.546 1.00 98.00 75 ASN A C 1
ATOM 595 O O . ASN A 1 75 ? 6.743 -4.685 12.709 1.00 98.00 75 ASN A O 1
ATOM 599 N N . TRP A 1 76 ? 6.683 -5.230 10.529 1.00 98.00 76 TRP A N 1
ATOM 600 C CA . TRP A 1 76 ? 5.637 -6.264 10.612 1.00 98.00 76 TRP A CA 1
ATOM 601 C C . TRP A 1 76 ? 5.785 -7.241 11.790 1.00 98.00 76 TRP A C 1
ATOM 603 O O . TRP A 1 76 ? 4.797 -7.560 12.463 1.00 98.00 76 TRP A O 1
ATOM 613 N N . ASP A 1 77 ? 7.026 -7.668 12.036 1.00 96.94 77 ASP A N 1
ATOM 614 C CA . ASP A 1 77 ? 7.412 -8.687 13.021 1.00 96.94 77 ASP A CA 1
ATOM 615 C C . ASP A 1 77 ? 8.019 -8.079 14.301 1.00 96.94 77 ASP A C 1
ATOM 617 O O . ASP A 1 77 ? 8.402 -8.793 15.224 1.00 96.94 77 ASP A O 1
ATOM 621 N N . SER A 1 78 ? 8.112 -6.747 14.380 1.00 98.12 78 SER A N 1
ATOM 622 C CA . SER A 1 78 ? 8.527 -6.055 15.605 1.00 98.12 78 SER A CA 1
ATOM 623 C C . SER A 1 78 ? 7.415 -6.087 16.656 1.00 98.12 78 SER A C 1
ATOM 625 O O . SER A 1 78 ? 6.235 -6.077 16.315 1.00 98.12 78 SER A O 1
ATOM 627 N N . GLU A 1 79 ? 7.763 -6.031 17.943 1.00 97.56 79 GLU A N 1
ATOM 628 C CA . GLU A 1 79 ? 6.779 -5.963 19.038 1.00 97.56 79 GLU A CA 1
ATOM 629 C C . GLU A 1 79 ? 5.785 -4.800 18.865 1.00 97.56 79 GLU A C 1
ATOM 631 O O . GLU A 1 79 ? 4.566 -4.974 18.957 1.00 97.56 79 GLU A O 1
ATOM 636 N N . LYS A 1 80 ? 6.303 -3.612 18.522 1.00 96.44 80 LYS A N 1
ATOM 637 C CA . LYS A 1 80 ? 5.480 -2.428 18.238 1.00 96.44 80 LYS A CA 1
ATOM 638 C C . LYS A 1 80 ? 4.584 -2.633 17.019 1.00 96.44 80 LYS A C 1
ATOM 640 O O . LYS A 1 80 ? 3.416 -2.264 17.063 1.00 96.44 80 LYS A O 1
ATOM 645 N N . GLY A 1 81 ? 5.105 -3.229 15.947 1.00 97.19 81 GLY A N 1
ATOM 646 C CA . GLY A 1 81 ? 4.335 -3.494 14.734 1.00 97.19 81 GLY A CA 1
ATOM 647 C C . GLY A 1 81 ? 3.258 -4.556 14.928 1.00 97.19 81 GLY A C 1
ATOM 648 O O . GLY A 1 81 ? 2.144 -4.363 14.461 1.00 97.19 81 GLY A O 1
ATOM 649 N N . MET A 1 82 ? 3.531 -5.626 15.676 1.00 97.50 82 MET A N 1
ATOM 650 C CA . MET A 1 82 ? 2.526 -6.631 16.046 1.00 97.50 82 MET A CA 1
ATOM 651 C C . MET A 1 82 ? 1.394 -6.019 16.879 1.00 97.50 82 MET A C 1
ATOM 653 O O . MET A 1 82 ? 0.217 -6.279 16.614 1.00 97.50 82 MET A O 1
ATOM 657 N N . THR A 1 83 ? 1.743 -5.156 17.838 1.00 97.88 83 THR A N 1
ATOM 658 C CA . THR A 1 83 ? 0.769 -4.406 18.647 1.00 97.88 83 THR A CA 1
ATOM 659 C C . THR A 1 83 ? -0.091 -3.505 17.761 1.00 97.88 83 THR A C 1
ATOM 661 O O . THR A 1 83 ? -1.317 -3.582 17.802 1.00 97.88 83 THR A O 1
ATOM 664 N N . PHE A 1 84 ? 0.548 -2.717 16.893 1.00 97.81 84 PHE A N 1
ATOM 665 C CA . PHE A 1 84 ? -0.124 -1.820 15.956 1.00 97.81 84 PHE A CA 1
ATOM 666 C C . PHE A 1 84 ? -1.045 -2.569 14.982 1.00 97.81 84 PHE A C 1
ATOM 668 O O . PHE A 1 84 ? -2.200 -2.196 14.798 1.00 97.81 84 PHE A O 1
ATOM 675 N N . ARG A 1 85 ? -0.575 -3.671 14.383 1.00 97.44 85 ARG A N 1
ATOM 676 C CA . ARG A 1 85 ? -1.397 -4.512 13.501 1.00 97.44 85 ARG A CA 1
ATOM 677 C C . ARG A 1 85 ? -2.621 -5.042 14.234 1.00 97.44 85 ARG A C 1
ATOM 679 O O . ARG A 1 85 ? -3.717 -4.978 13.692 1.00 97.44 85 ARG A O 1
ATOM 686 N N . SER A 1 86 ? -2.454 -5.518 15.464 1.00 96.81 86 SER A N 1
ATOM 687 C CA . SER A 1 86 ? -3.569 -6.015 16.276 1.00 96.81 86 SER A CA 1
ATOM 688 C C . SER A 1 86 ? -4.591 -4.917 16.580 1.00 96.81 86 SER A C 1
ATOM 690 O O . SER A 1 86 ? -5.788 -5.147 16.429 1.00 96.81 86 SER A O 1
ATOM 692 N N . GLU A 1 87 ? -4.130 -3.711 16.925 1.00 96.75 87 GLU A N 1
ATOM 693 C CA . GLU A 1 87 ? -4.992 -2.550 17.178 1.00 96.75 87 GLU A CA 1
ATOM 694 C C . GLU A 1 87 ? -5.853 -2.182 15.963 1.00 96.75 87 GLU A C 1
ATOM 696 O O . GLU A 1 87 ? -7.027 -1.839 16.126 1.00 96.75 87 GLU A O 1
ATOM 701 N N . TYR A 1 88 ? -5.289 -2.292 14.758 1.00 97.44 88 TYR A N 1
ATOM 702 C CA . TYR A 1 88 ? -5.951 -1.936 13.504 1.00 97.44 88 TYR A CA 1
ATOM 703 C C . TYR A 1 88 ? -6.541 -3.118 12.723 1.00 97.44 88 TYR A C 1
ATOM 705 O O . TYR A 1 88 ? -6.822 -2.990 11.535 1.00 97.44 88 TYR A O 1
ATOM 713 N N . GLY A 1 89 ? -6.770 -4.265 13.367 1.00 96.44 89 GLY A N 1
ATOM 714 C CA . GLY A 1 89 ? -7.495 -5.386 12.755 1.00 96.44 89 GLY A CA 1
ATOM 715 C C . GLY A 1 89 ? -6.665 -6.299 11.842 1.00 96.44 89 GLY A C 1
ATOM 716 O O . GLY A 1 89 ? -7.226 -7.198 11.223 1.00 96.44 89 GLY A O 1
ATOM 717 N N . LEU A 1 90 ? -5.340 -6.127 11.807 1.00 97.88 90 LEU A N 1
ATOM 718 C CA . LEU A 1 90 ? -4.370 -6.948 11.066 1.00 97.88 90 LEU A CA 1
ATOM 719 C C . LEU A 1 90 ? -3.616 -7.972 11.940 1.00 97.88 90 LEU A C 1
ATOM 721 O O . LEU A 1 90 ? -2.602 -8.526 11.509 1.00 97.88 90 LEU A O 1
ATOM 725 N N . GLY A 1 91 ? -4.039 -8.194 13.189 1.00 95.06 91 GLY A N 1
ATOM 726 C CA . GLY A 1 91 ? -3.305 -9.041 14.145 1.00 95.06 91 GLY A CA 1
ATOM 727 C C . GLY A 1 91 ? -3.097 -10.481 13.658 1.00 95.06 91 GLY A C 1
ATOM 728 O O . GLY A 1 91 ? -2.000 -11.019 13.770 1.00 95.06 91 GLY A O 1
ATOM 729 N N . GLU A 1 92 ? -4.127 -11.061 13.040 1.00 94.50 92 GLU A N 1
ATOM 730 C CA . GLU A 1 92 ? -4.113 -12.420 12.470 1.00 94.50 92 GLU A CA 1
ATOM 731 C C . GLU A 1 92 ? -3.752 -12.443 10.976 1.00 94.50 92 GLU A C 1
ATOM 733 O O . GLU A 1 92 ? -3.771 -13.495 10.343 1.00 94.50 92 GLU A O 1
ATOM 738 N N . THR A 1 93 ? -3.473 -11.284 10.380 1.00 97.12 93 THR A N 1
ATOM 739 C CA . THR A 1 93 ? -3.138 -11.185 8.961 1.00 97.12 93 THR A CA 1
ATOM 740 C C . THR A 1 93 ? 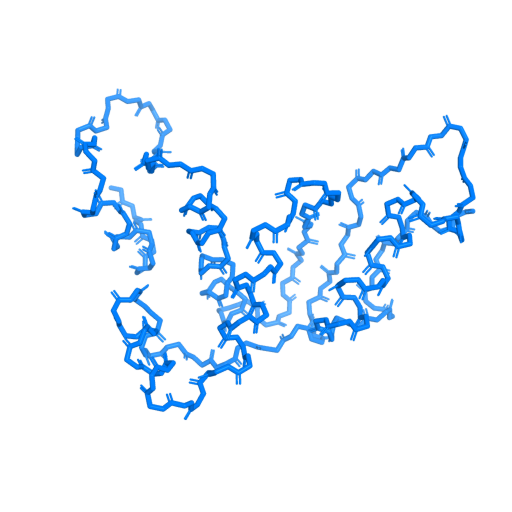-1.693 -11.625 8.751 1.00 97.12 93 THR A C 1
ATOM 742 O O . THR A 1 93 ? -0.783 -11.144 9.432 1.00 97.12 93 THR A O 1
ATOM 745 N N . GLU A 1 94 ? -1.469 -12.528 7.797 1.00 96.31 94 GLU A N 1
ATOM 746 C CA . GLU A 1 94 ? -0.123 -12.886 7.350 1.00 96.31 94 GLU A CA 1
ATOM 747 C C . GLU A 1 94 ? 0.533 -11.719 6.607 1.00 96.31 94 GLU A C 1
ATOM 749 O O . GLU A 1 94 ? -0.146 -10.899 5.989 1.00 96.31 94 GLU A O 1
ATOM 754 N N . LYS A 1 95 ? 1.868 -11.639 6.651 1.00 97.88 95 LYS A N 1
ATOM 755 C CA . LYS A 1 95 ? 2.608 -10.597 5.932 1.00 97.88 95 LYS A CA 1
ATOM 756 C C . LYS A 1 95 ? 2.381 -10.748 4.425 1.00 97.88 95 LYS A C 1
ATOM 758 O O . LYS A 1 95 ? 2.830 -11.750 3.864 1.00 97.88 95 LYS A O 1
ATOM 763 N N . PRO A 1 96 ? 1.739 -9.783 3.746 1.00 97.50 96 PRO A N 1
ATOM 764 C CA . PRO A 1 96 ? 1.497 -9.915 2.321 1.00 97.50 96 PRO A CA 1
ATOM 765 C C . PRO A 1 96 ? 2.805 -9.783 1.537 1.00 97.50 96 PRO A C 1
ATOM 767 O O . PRO A 1 96 ? 3.689 -8.998 1.884 1.00 97.50 96 PRO A O 1
ATOM 770 N N . SER A 1 97 ? 2.902 -10.532 0.441 1.00 96.56 97 SER A N 1
ATOM 771 C CA . SER A 1 97 ? 3.948 -10.378 -0.570 1.00 96.56 97 SER A CA 1
ATOM 772 C C . SER A 1 97 ? 3.333 -9.819 -1.843 1.00 96.56 97 SER A C 1
ATOM 774 O O . SER A 1 97 ? 2.316 -10.323 -2.316 1.00 96.56 97 SER A O 1
ATOM 776 N N . PHE A 1 98 ? 3.960 -8.798 -2.423 1.00 98.25 98 PHE A N 1
ATOM 777 C CA . PHE A 1 98 ? 3.444 -8.142 -3.627 1.00 98.25 98 PHE A CA 1
ATOM 778 C C . PHE A 1 98 ? 3.999 -8.721 -4.929 1.00 98.25 98 PHE A C 1
ATOM 780 O O . PHE A 1 98 ? 3.509 -8.389 -6.003 1.00 98.25 98 PHE A O 1
ATOM 787 N N . ARG A 1 99 ? 4.969 -9.643 -4.854 1.00 97.69 99 ARG A N 1
ATOM 788 C CA . ARG A 1 99 ? 5.615 -10.258 -6.030 1.00 97.69 99 ARG A CA 1
ATOM 789 C C . ARG A 1 99 ? 4.645 -10.972 -6.970 1.00 97.69 99 ARG A C 1
ATOM 791 O O . ARG A 1 99 ? 4.958 -11.177 -8.134 1.00 97.69 99 ARG A O 1
ATOM 798 N N . ASN A 1 100 ? 3.496 -11.412 -6.467 1.00 98.06 100 ASN A N 1
ATOM 799 C CA . ASN A 1 100 ? 2.515 -12.137 -7.270 1.00 98.06 100 ASN A CA 1
ATOM 800 C C . ASN A 1 100 ? 1.323 -11.288 -7.711 1.00 98.06 100 ASN A C 1
ATOM 802 O O . ASN A 1 100 ? 0.537 -11.772 -8.523 1.00 98.06 100 ASN A O 1
ATOM 806 N N . LEU A 1 101 ? 1.225 -10.042 -7.247 1.00 98.62 101 LEU A N 1
ATOM 807 C CA . LEU A 1 101 ? 0.186 -9.118 -7.680 1.00 98.62 101 LEU A CA 1
ATOM 808 C C . LEU A 1 101 ? 0.470 -8.620 -9.099 1.00 98.62 101 LEU A C 1
ATOM 810 O O . LEU A 1 101 ? 1.607 -8.287 -9.433 1.00 98.62 101 LEU A O 1
ATOM 814 N N . GLN A 1 102 ? -0.579 -8.516 -9.913 1.00 98.62 102 GLN A N 1
ATOM 815 C CA . GLN A 1 102 ? -0.506 -7.816 -11.192 1.00 98.62 102 GLN A CA 1
ATOM 816 C C . GLN A 1 102 ? -0.737 -6.322 -10.954 1.00 98.62 102 GLN A C 1
ATOM 818 O O . GLN A 1 102 ? -1.798 -5.930 -10.467 1.00 98.62 102 GLN A O 1
ATOM 823 N N . LEU A 1 103 ? 0.240 -5.487 -11.306 1.00 98.44 103 LEU A N 1
ATOM 824 C CA . LEU A 1 103 ? 0.142 -4.033 -11.169 1.00 98.44 103 LEU A CA 1
ATOM 825 C C . LEU A 1 103 ? -0.216 -3.401 -12.514 1.00 98.44 103 LEU A C 1
ATOM 827 O O . LEU A 1 103 ? 0.501 -3.590 -13.490 1.00 98.44 103 LEU A O 1
ATOM 831 N N . VAL A 1 104 ? -1.292 -2.621 -12.569 1.00 98.44 104 VAL A N 1
ATOM 832 C CA . VAL A 1 104 ? -1.742 -1.939 -13.791 1.00 98.44 104 VAL A CA 1
ATOM 833 C C . VAL A 1 104 ? -1.655 -0.426 -13.604 1.00 98.44 104 VAL A C 1
ATOM 835 O O . VAL A 1 104 ? -2.215 0.124 -12.655 1.00 98.44 104 VAL A O 1
ATOM 838 N N . GLN A 1 105 ? -0.948 0.264 -14.501 1.00 97.00 105 GLN A N 1
ATOM 839 C CA . GLN A 1 105 ? -0.840 1.725 -14.484 1.00 97.00 105 GLN A CA 1
ATOM 840 C C . GLN A 1 105 ? -2.150 2.385 -14.953 1.00 97.00 105 GLN A C 1
ATOM 842 O O . GLN A 1 105 ? -2.661 2.075 -16.025 1.00 97.00 105 GLN A O 1
ATOM 847 N N . MET A 1 106 ? -2.668 3.344 -14.173 1.00 94.56 106 MET A N 1
ATOM 848 C CA . MET A 1 106 ? -3.940 4.036 -14.467 1.00 94.56 106 MET A CA 1
ATOM 849 C C . MET A 1 106 ? -3.861 5.050 -15.605 1.00 94.56 106 MET A C 1
ATOM 851 O O . MET A 1 106 ? -4.863 5.325 -16.259 1.00 94.56 106 MET A O 1
ATOM 855 N N . GLY A 1 107 ? -2.705 5.679 -15.785 1.00 93.75 107 GLY A N 1
ATOM 856 C CA . GLY A 1 107 ? -2.563 6.801 -16.699 1.00 93.75 107 GLY A CA 1
ATOM 857 C C . GLY A 1 107 ? -1.147 7.352 -16.728 1.00 93.75 107 GLY A C 1
ATOM 858 O O . GLY A 1 107 ? -0.289 6.945 -15.941 1.00 93.75 107 GLY A O 1
ATOM 859 N N . GLU A 1 108 ? -0.924 8.288 -17.643 1.00 94.19 108 GLU A N 1
ATOM 860 C CA . GLU A 1 108 ? 0.352 8.959 -17.869 1.00 94.19 108 GLU A CA 1
ATOM 861 C C . GLU A 1 108 ? 0.116 10.360 -18.453 1.00 94.19 108 GLU A C 1
ATOM 863 O O . GLU A 1 108 ? -0.937 10.638 -19.033 1.00 94.19 108 GLU A O 1
ATOM 868 N N . PHE A 1 109 ? 1.092 11.253 -18.302 1.00 92.12 109 PHE A N 1
ATOM 869 C CA . PHE A 1 109 ? 1.098 12.529 -19.013 1.00 92.12 109 PHE A CA 1
ATOM 870 C C . PHE A 1 109 ? 1.438 12.312 -20.492 1.00 92.12 109 PHE A C 1
ATOM 872 O O . PHE A 1 109 ? 2.362 11.574 -20.812 1.00 92.12 109 PHE A O 1
ATOM 879 N N . TYR A 1 110 ? 0.746 12.978 -21.420 1.00 89.31 110 TYR A N 1
ATOM 880 C CA . TYR A 1 110 ? 1.060 12.854 -22.846 1.00 89.31 110 TYR A CA 1
ATOM 881 C C . TYR A 1 110 ? 1.265 14.220 -23.521 1.00 89.31 110 TYR A C 1
ATOM 883 O O . TYR A 1 110 ? 0.388 15.079 -23.399 1.00 89.31 110 TYR A O 1
ATOM 891 N N . PRO A 1 111 ? 2.371 14.427 -24.267 1.00 92.06 111 PRO A N 1
ATOM 892 C CA . PRO A 1 111 ? 3.512 13.520 -24.430 1.00 92.06 111 PRO A CA 1
ATOM 893 C C . PRO A 1 111 ? 4.508 13.634 -23.258 1.00 92.06 111 PRO A C 1
ATOM 895 O O . PRO A 1 111 ? 4.950 14.729 -22.915 1.00 92.06 111 PRO A O 1
ATOM 898 N N . ILE A 1 112 ? 4.925 12.507 -22.679 1.00 93.19 112 ILE A N 1
ATOM 899 C CA . ILE A 1 112 ? 6.074 12.428 -21.766 1.00 93.19 112 ILE A CA 1
ATOM 900 C C . ILE A 1 112 ? 6.864 11.157 -22.074 1.00 93.19 112 ILE A C 1
ATOM 902 O O . ILE A 1 112 ? 6.293 10.163 -22.513 1.00 93.19 112 ILE A O 1
ATOM 906 N N . ARG A 1 113 ? 8.180 11.185 -21.857 1.00 91.25 113 ARG A N 1
ATOM 907 C CA . ARG A 1 113 ? 8.989 9.962 -21.899 1.00 91.25 113 ARG A CA 1
ATOM 908 C C . ARG A 1 113 ? 8.825 9.220 -20.581 1.00 91.25 113 ARG A C 1
ATOM 910 O O . ARG A 1 113 ? 8.997 9.837 -19.530 1.00 91.25 113 ARG A O 1
ATOM 917 N N . SER A 1 114 ? 8.596 7.913 -20.635 1.00 89.38 114 SER A N 1
ATOM 918 C CA . SER A 1 114 ? 8.485 7.054 -19.444 1.00 89.38 114 SER A CA 1
ATOM 919 C C . SER A 1 114 ? 9.714 7.087 -18.522 1.00 89.38 114 SER A C 1
ATOM 921 O O . SER A 1 114 ? 9.595 6.890 -17.316 1.00 89.38 114 SER A O 1
ATOM 923 N N . SER A 1 115 ? 10.896 7.398 -19.061 1.00 88.06 115 SER A N 1
ATOM 924 C CA . SER A 1 115 ? 12.145 7.549 -18.299 1.00 88.06 115 SER A CA 1
ATOM 925 C C . SER A 1 115 ? 12.298 8.893 -17.576 1.00 88.06 115 SER A C 1
ATOM 927 O O . SER A 1 115 ? 13.261 9.095 -16.835 1.00 88.06 115 SER A O 1
ATOM 929 N N . GLN A 1 116 ? 11.392 9.847 -17.799 1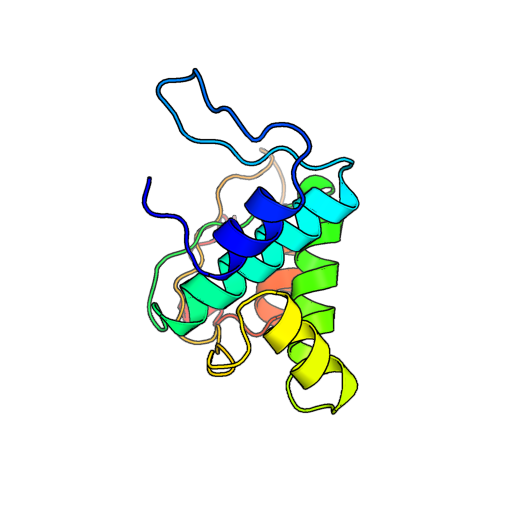.00 93.06 116 GLN A N 1
ATOM 930 C CA . GLN A 1 116 ? 11.468 11.170 -17.188 1.00 93.06 116 GLN A CA 1
ATOM 931 C C . GLN A 1 116 ? 11.012 11.104 -15.718 1.00 93.06 116 GLN A C 1
ATOM 933 O O . GLN A 1 116 ? 10.011 10.481 -15.401 1.00 93.06 116 GLN A O 1
ATOM 938 N N . HIS A 1 117 ? 11.706 11.782 -14.798 1.00 92.69 117 HIS A N 1
ATOM 939 C CA . HIS A 1 117 ? 11.465 11.634 -13.351 1.00 92.69 117 HIS A CA 1
ATOM 940 C C . HIS A 1 117 ? 10.067 12.058 -12.840 1.00 92.69 117 HIS A C 1
ATOM 942 O O . HIS A 1 117 ? 9.684 11.679 -11.737 1.00 92.69 117 HIS A O 1
ATOM 948 N N . ASN A 1 118 ? 9.315 12.846 -13.611 1.00 91.19 118 ASN A N 1
ATOM 949 C CA . ASN A 1 118 ? 7.927 13.242 -13.338 1.00 91.19 118 ASN A CA 1
ATOM 950 C C . ASN A 1 118 ? 6.898 12.368 -14.075 1.00 91.19 118 ASN A C 1
ATOM 952 O O . ASN A 1 118 ? 5.702 12.599 -13.906 1.00 91.19 118 ASN A O 1
ATOM 956 N N . SER A 1 119 ? 7.325 11.390 -14.881 1.00 94.56 119 SER A N 1
ATOM 957 C CA . SER A 1 119 ? 6.426 10.381 -15.445 1.00 94.56 119 SER A CA 1
ATOM 958 C C . SER A 1 119 ? 5.828 9.530 -14.328 1.00 94.56 119 SER A C 1
ATOM 960 O O . SER A 1 119 ? 6.493 9.172 -13.349 1.00 94.56 119 SER A O 1
ATOM 962 N N . LEU A 1 120 ? 4.553 9.184 -14.491 1.00 95.06 120 LEU A N 1
ATOM 963 C CA . LEU A 1 120 ? 3.874 8.267 -13.588 1.00 95.06 120 LEU A CA 1
ATOM 964 C C . LEU A 1 120 ? 4.434 6.842 -13.717 1.00 95.06 120 LEU A C 1
ATOM 966 O O . LEU A 1 120 ? 4.508 6.138 -12.713 1.00 95.06 120 LEU A O 1
ATOM 970 N N . CYS A 1 121 ? 4.914 6.445 -14.899 1.00 95.81 121 CYS A N 1
ATOM 971 C CA . CYS A 1 121 ? 5.668 5.211 -15.111 1.00 95.81 121 CYS A CA 1
ATOM 972 C C . CYS A 1 121 ? 6.956 5.201 -14.275 1.00 95.81 121 CYS A C 1
ATOM 974 O O . CYS A 1 121 ? 7.176 4.253 -13.520 1.00 95.81 121 CYS A O 1
ATOM 976 N N . HIS A 1 122 ? 7.767 6.267 -14.323 1.00 95.50 122 HIS A N 1
ATOM 977 C CA . HIS A 1 122 ? 8.971 6.366 -13.485 1.00 95.50 122 HIS A CA 1
ATOM 978 C C . HIS A 1 122 ? 8.634 6.308 -11.986 1.00 95.50 122 HIS A C 1
ATOM 980 O O . HIS A 1 122 ? 9.297 5.614 -11.214 1.00 95.50 122 HIS A O 1
ATOM 986 N N . PHE A 1 123 ? 7.567 6.998 -11.566 1.00 96.19 123 PHE A N 1
ATOM 987 C CA . PHE A 1 123 ? 7.079 6.927 -10.189 1.00 96.19 123 PHE A CA 1
ATOM 988 C C . PHE A 1 123 ? 6.734 5.489 -9.784 1.00 96.19 123 PHE A C 1
ATOM 990 O O . PHE A 1 123 ? 7.104 5.064 -8.689 1.00 96.19 123 PHE A O 1
ATOM 997 N N . ILE A 1 124 ? 6.040 4.743 -10.647 1.00 96.81 124 ILE A N 1
ATOM 998 C CA . ILE A 1 124 ? 5.636 3.364 -10.368 1.00 96.81 124 ILE A CA 1
ATOM 999 C C . ILE A 1 124 ? 6.846 2.437 -10.268 1.00 96.81 124 ILE A C 1
ATOM 1001 O O . ILE A 1 124 ? 6.933 1.660 -9.316 1.00 96.81 124 ILE A O 1
ATOM 1005 N N . GLN A 1 125 ? 7.786 2.549 -11.206 1.00 96.50 125 GLN A N 1
ATOM 1006 C CA . GLN A 1 125 ? 9.020 1.763 -11.196 1.00 96.50 125 GLN A CA 1
ATOM 1007 C C . GLN A 1 125 ? 9.769 1.937 -9.875 1.00 96.50 125 GLN A C 1
ATOM 1009 O O . GLN A 1 125 ? 10.049 0.959 -9.190 1.00 96.50 125 GLN A O 1
ATOM 1014 N N . LYS A 1 126 ? 9.978 3.183 -9.450 1.00 96.38 126 LYS A N 1
ATOM 1015 C CA . LYS A 1 126 ? 10.698 3.469 -8.211 1.00 96.38 126 LYS A CA 1
ATOM 1016 C C . LYS A 1 126 ? 9.938 3.024 -6.956 1.00 96.38 126 LYS A C 1
ATOM 1018 O O . LYS A 1 126 ? 10.470 2.312 -6.116 1.00 96.38 126 LYS A O 1
ATOM 1023 N N . ASN A 1 127 ? 8.686 3.453 -6.805 1.00 97.31 127 ASN A N 1
ATOM 1024 C CA . ASN A 1 127 ? 7.995 3.331 -5.517 1.00 97.31 127 ASN A CA 1
ATOM 1025 C C . ASN A 1 127 ? 7.274 1.988 -5.333 1.00 97.31 127 ASN A C 1
ATOM 1027 O O . ASN A 1 127 ? 7.113 1.543 -4.202 1.00 97.31 127 ASN A O 1
ATOM 1031 N N . TYR A 1 128 ? 6.800 1.353 -6.409 1.00 97.75 128 TYR A N 1
ATOM 1032 C CA . TYR A 1 128 ? 6.075 0.082 -6.314 1.00 97.75 128 TYR A CA 1
ATOM 1033 C C . TYR A 1 128 ? 6.968 -1.105 -6.662 1.00 97.75 128 TYR A C 1
ATOM 1035 O O . TYR A 1 128 ? 7.020 -2.069 -5.903 1.00 97.75 128 TYR A O 1
ATOM 1043 N N . ILE A 1 129 ? 7.700 -1.042 -7.773 1.00 97.56 129 ILE A N 1
ATOM 1044 C CA . ILE A 1 129 ? 8.526 -2.172 -8.218 1.00 97.56 129 ILE A CA 1
ATOM 1045 C C . ILE A 1 129 ? 9.796 -2.268 -7.366 1.00 97.56 129 ILE A C 1
ATOM 1047 O O . ILE A 1 129 ? 9.985 -3.264 -6.672 1.00 97.56 129 ILE A O 1
ATOM 1051 N N . GLU A 1 130 ? 10.633 -1.229 -7.362 1.00 97.06 130 GLU A N 1
ATOM 1052 C CA . GLU A 1 130 ? 11.911 -1.242 -6.640 1.00 97.06 130 GLU A CA 1
ATOM 1053 C C . GLU A 1 130 ? 11.712 -1.222 -5.116 1.00 97.06 130 GLU A C 1
ATOM 1055 O O . GLU A 1 130 ? 12.213 -2.105 -4.420 1.00 97.06 130 GLU A O 1
ATOM 1060 N N . ASP A 1 131 ? 10.955 -0.251 -4.595 1.00 96.50 131 ASP A N 1
ATOM 1061 C CA . ASP A 1 131 ? 10.838 -0.044 -3.145 1.00 96.50 131 ASP A CA 1
ATOM 1062 C C . ASP A 1 131 ? 9.900 -1.044 -2.446 1.00 96.50 131 ASP A C 1
ATOM 1064 O O . ASP A 1 131 ? 10.205 -1.506 -1.345 1.00 96.50 131 ASP A O 1
ATOM 1068 N N . LEU A 1 132 ? 8.744 -1.369 -3.041 1.00 96.94 132 LEU A N 1
ATOM 1069 C CA . LEU A 1 132 ? 7.744 -2.260 -2.427 1.00 96.94 132 LEU A CA 1
ATOM 1070 C C . LEU A 1 132 ? 7.817 -3.711 -2.926 1.00 96.94 132 LEU A C 1
ATOM 1072 O O . LEU A 1 132 ? 7.140 -4.579 -2.372 1.00 96.94 132 LEU A O 1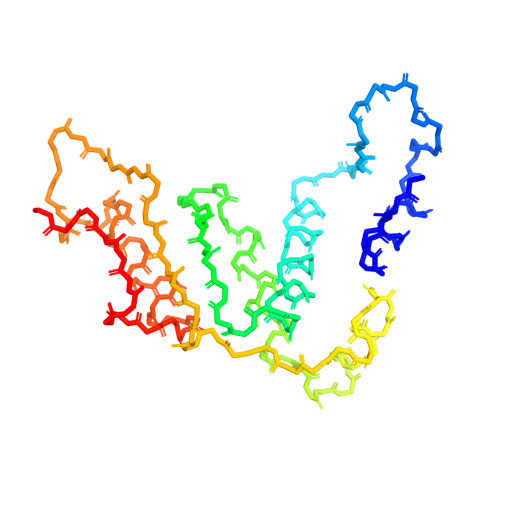
ATOM 1076 N N . GLY A 1 133 ? 8.653 -4.003 -3.924 1.00 97.25 133 GLY A N 1
ATOM 1077 C CA . GLY A 1 133 ? 8.931 -5.368 -4.369 1.00 97.25 133 GLY A CA 1
ATOM 1078 C C . GLY A 1 133 ? 7.834 -6.001 -5.225 1.00 97.25 133 GLY A C 1
ATOM 1079 O O . GLY A 1 133 ? 7.677 -7.226 -5.200 1.00 97.25 133 GLY A O 1
ATOM 1080 N N . PHE A 1 134 ? 7.068 -5.196 -5.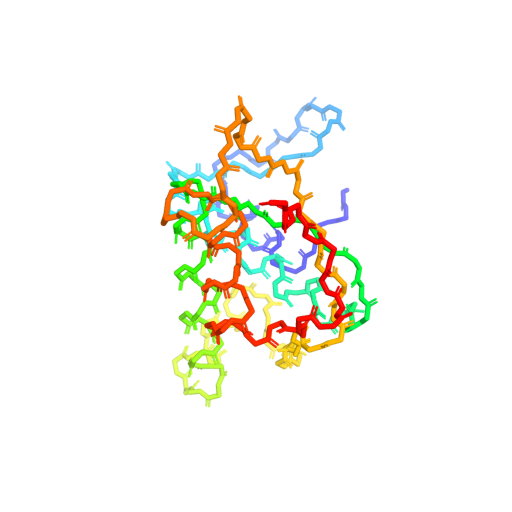966 1.00 98.44 134 PHE A N 1
ATOM 1081 C CA . PHE A 1 134 ? 6.224 -5.714 -7.047 1.00 98.44 134 PHE A CA 1
ATOM 1082 C C . PHE A 1 134 ? 7.092 -6.309 -8.163 1.00 98.44 134 PHE A C 1
ATOM 1084 O O . PHE A 1 134 ? 8.202 -5.849 -8.420 1.00 98.44 134 PHE A O 1
ATOM 1091 N N . ASP A 1 135 ? 6.582 -7.336 -8.838 1.00 98.25 135 ASP A N 1
ATOM 1092 C CA . ASP A 1 135 ? 7.286 -7.962 -9.957 1.00 98.25 135 ASP A CA 1
ATOM 1093 C C . ASP A 1 135 ? 7.089 -7.144 -11.242 1.00 98.25 135 ASP A C 1
ATOM 1095 O O . ASP A 1 135 ? 5.958 -6.926 -11.685 1.00 98.25 135 ASP A O 1
ATOM 1099 N N . ALA A 1 136 ? 8.195 -6.696 -11.840 1.00 97.25 136 ALA A N 1
ATOM 1100 C CA . ALA A 1 136 ? 8.185 -5.915 -13.073 1.00 97.25 136 ALA A CA 1
ATOM 1101 C C . ALA A 1 136 ? 7.580 -6.692 -14.251 1.00 97.25 136 ALA A C 1
ATOM 1103 O O . ALA A 1 136 ? 6.873 -6.102 -15.064 1.00 97.25 136 ALA A O 1
ATOM 1104 N N . GLU A 1 137 ? 7.784 -8.011 -14.308 1.00 97.56 137 GLU A N 1
ATOM 1105 C CA . GLU A 1 137 ? 7.246 -8.871 -15.372 1.00 97.56 137 GLU A CA 1
ATOM 1106 C C . GLU A 1 137 ? 5.722 -9.038 -15.262 1.00 97.56 137 GLU A C 1
ATOM 1108 O O . GLU A 1 1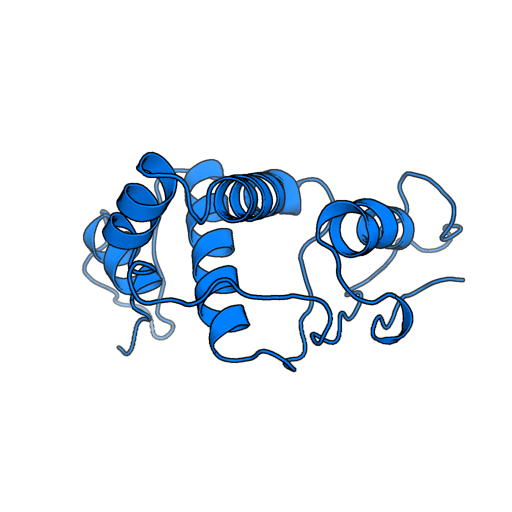37 ? 5.045 -9.407 -16.221 1.00 97.56 137 GLU A O 1
ATOM 1113 N N . LYS A 1 138 ? 5.156 -8.741 -14.085 1.00 97.94 138 LYS A N 1
ATOM 1114 C CA . LYS A 1 138 ? 3.709 -8.749 -13.828 1.00 97.94 138 LYS A CA 1
ATOM 1115 C C . LYS A 1 138 ? 3.099 -7.351 -13.865 1.00 97.94 138 LYS A C 1
ATOM 1117 O O . LYS A 1 138 ? 1.911 -7.199 -13.575 1.00 97.94 138 LYS A O 1
ATOM 1122 N N . ALA A 1 139 ? 3.876 -6.328 -14.211 1.00 97.88 139 ALA A N 1
ATOM 1123 C CA . ALA A 1 139 ? 3.389 -4.965 -14.316 1.00 97.88 139 ALA A CA 1
ATOM 1124 C C . ALA A 1 139 ? 2.972 -4.630 -15.758 1.00 97.88 139 ALA A C 1
ATOM 1126 O O . ALA A 1 139 ? 3.717 -4.845 -16.710 1.00 97.88 139 ALA A O 1
ATOM 1127 N N . LEU A 1 140 ? 1.785 -4.044 -15.920 1.00 97.88 140 LEU A N 1
ATOM 1128 C CA . LEU A 1 140 ? 1.315 -3.444 -17.167 1.00 97.88 140 LEU A CA 1
ATOM 1129 C C . LEU A 1 140 ? 1.491 -1.925 -17.078 1.00 97.88 140 LEU A C 1
ATOM 1131 O O . LEU A 1 140 ? 0.680 -1.230 -16.458 1.00 97.88 140 LEU A O 1
ATOM 1135 N N . LEU A 1 141 ? 2.576 -1.422 -17.674 1.00 96.31 141 LEU A N 1
ATOM 1136 C CA . LEU A 1 141 ? 2.990 -0.017 -17.609 1.00 96.31 141 LEU A CA 1
ATOM 1137 C C . LEU A 1 141 ? 2.834 0.695 -18.959 1.00 96.31 141 LEU A C 1
ATOM 1139 O O . LEU A 1 141 ? 2.970 0.088 -20.018 1.00 96.31 141 LEU A O 1
ATOM 1143 N N . MET A 1 142 ? 2.611 2.009 -18.915 1.00 93.81 142 MET A N 1
ATOM 1144 C CA . MET A 1 142 ? 2.616 2.894 -20.085 1.00 93.81 142 MET A CA 1
ATOM 1145 C C . MET A 1 142 ? 4.056 3.350 -20.379 1.00 93.81 142 MET A C 1
ATOM 1147 O O . MET A 1 142 ? 4.415 4.507 -20.181 1.00 93.81 142 MET A O 1
ATOM 1151 N N . ASN A 1 143 ? 4.911 2.415 -20.795 1.00 81.50 143 ASN A N 1
ATOM 1152 C CA . ASN A 1 143 ? 6.370 2.573 -20.882 1.00 81.50 143 ASN A CA 1
ATOM 1153 C C . ASN A 1 143 ? 6.882 3.011 -22.271 1.00 81.50 143 ASN A C 1
ATOM 1155 O O . ASN A 1 143 ? 7.903 2.515 -22.747 1.00 81.50 143 ASN A O 1
ATOM 1159 N N . SER A 1 144 ? 6.165 3.933 -22.924 1.00 65.75 144 SER A N 1
ATOM 1160 C CA . SER A 1 144 ? 6.550 4.503 -24.231 1.00 65.75 144 SER A CA 1
ATOM 1161 C C . SER A 1 144 ? 7.634 5.584 -24.151 1.00 65.75 144 SER A C 1
ATOM 1163 O O . SER A 1 144 ? 7.871 6.157 -23.054 1.00 65.75 144 SER A O 1
#

Organism: NCBI:txid1484053

Foldseek 3Di:
DDDALLRVLQQVVAPCVDDPDPDDDRDDDDLLVVLLSLQLVVQQVLLVCLQEEDEADFDPSCVSVLVNNLVLLVCVPPPVSCVVCVSSRNNVGDGGAQQNYQYEYPDWDPPDALPDCPTRNVRCCVRPCVPRPYHPVSYHDPHD

Secondary structure (DSSP, 8-state):
----HHHHHHHHH-S-----SSS-----SSHHHHHHHHHHHHHHHHHH-TT-EE----GGGGHHHHHHHHHHHHTTTSHHHHHHHHHTT-TT------TTSEEE-----SS--TTSTTSHHHHHIIIIIITT---GGGEE----

InterPro domains:
  IPR037171 NagB/RpiA transferase-like [SSF100950] (23-143)

Sequence (144 aa):
MNFSKVEQKFFSESKLQNITTRMPYIAVDNFPKLGLLSALSFLEWAAQNPAGVVSLPTGKTAQYFLHFVKLVLENWDSEKGMTFRSEYGLGETEKPSFRNLQLVQMGEFYPIRSSQHNSLCHFIQKNYIEDLGFDAEKALLMNS